Protein AF-A0A357CIK7-F1 (afdb_monomer)

pLDDT: mean 94.92, std 4.58, range [68.38, 98.19]

Secondary structure (DSSP, 8-state):
--HHHHHHHHHHHHHHHHTTTTTT----B---SS-SHHHHHHHHHS-B---HHHHHHHHHHHHHHT-

Sequence (67 aa):
PDREGEAISWHVLQVLDRKKALAGIPVERVVFNAVTKEAVLDAMRHPRTIDGPLVNAYLARRALDYL

Foldseek 3Di:
DALVVLLVVVVVVVVCVVVVVCPVNDDWDFDFPDPDPVRRVVSVVPTHHRDPVSNVVVVVVVVVVVD

Radius of gyration: 13.95 Å; Cα contacts (8 Å, |Δi|>4): 50; chains: 1; bounding box: 26×34×30 Å

Mean predicted aligned error: 3.17 Å

Nearest PDB structures (foldseek):
  1gl9-assembly1_B  TM=8.341E-01  e=7.804E-03  Archaeoglobus fulgidus DSM 4304
  1gl9-assembly2_C  TM=8.362E-01  e=1.027E-02  Archaeoglobus fulgidus DSM 4304
  1gku-assembly1_B  TM=8.413E-01  e=1.351E-02  Archaeoglobus fulgidus DSM 4304
  4cgy-assembly1_A  TM=9.284E-01  e=1.835E-01  Homo sapiens

Structure (mmCIF, N/CA/C/O backbone):
data_AF-A0A357CIK7-F1
#
_entry.id   AF-A0A357CIK7-F1
#
loop_
_atom_site.group_PDB
_atom_site.id
_atom_site.type_symbol
_atom_site.label_atom_id
_atom_site.label_alt_id
_atom_site.label_comp_id
_atom_site.label_asym_id
_atom_site.label_entity_id
_atom_site.label_seq_id
_atom_site.pdbx_PDB_ins_code
_atom_site.Cartn_x
_atom_site.Cartn_y
_atom_site.Cartn_z
_atom_site.occupancy
_atom_site.B_iso_or_equiv
_atom_site.auth_seq_id
_atom_site.auth_comp_id
_atom_site.auth_asym_id
_atom_site.auth_atom_id
_atom_site.pdbx_PDB_model_num
ATOM 1 N N . PRO A 1 1 ? 3.934 -5.705 -8.912 1.00 68.38 1 PRO A N 1
ATOM 2 C CA . PRO A 1 1 ? 3.574 -5.551 -7.478 1.00 68.38 1 PRO A CA 1
ATOM 3 C C . PRO A 1 1 ? 3.885 -6.826 -6.687 1.00 68.38 1 PRO A C 1
ATOM 5 O O . PRO A 1 1 ? 3.427 -7.892 -7.083 1.00 68.38 1 PRO A O 1
ATOM 8 N N . ASP A 1 2 ? 4.659 -6.721 -5.608 1.00 87.06 2 ASP A N 1
ATOM 9 C CA . ASP A 1 2 ? 4.988 -7.859 -4.739 1.00 87.06 2 ASP A CA 1
ATOM 10 C C . ASP A 1 2 ? 3.938 -8.055 -3.624 1.00 87.06 2 ASP A C 1
ATOM 12 O O . ASP A 1 2 ? 3.336 -7.088 -3.144 1.00 87.06 2 ASP A O 1
ATOM 16 N N . ARG A 1 3 ? 3.734 -9.309 -3.199 1.00 92.31 3 ARG A N 1
ATOM 17 C CA . ARG A 1 3 ? 2.819 -9.704 -2.116 1.00 92.31 3 ARG A CA 1
ATOM 18 C C . ARG A 1 3 ? 3.162 -9.011 -0.802 1.00 92.31 3 ARG A C 1
ATOM 20 O O . ARG A 1 3 ? 2.256 -8.602 -0.081 1.00 92.31 3 ARG A O 1
ATOM 27 N N . GLU A 1 4 ? 4.450 -8.870 -0.488 1.00 93.44 4 GLU A N 1
ATOM 28 C CA . GLU A 1 4 ? 4.883 -8.244 0.767 1.00 93.44 4 GLU A CA 1
ATOM 29 C C . GLU A 1 4 ? 4.502 -6.767 0.811 1.00 93.44 4 GLU A C 1
ATOM 31 O O . GLU A 1 4 ? 3.931 -6.295 1.794 1.00 93.44 4 GLU A O 1
ATOM 36 N N . GLY A 1 5 ? 4.718 -6.054 -0.297 1.00 94.94 5 GLY A N 1
ATOM 37 C CA . GLY A 1 5 ? 4.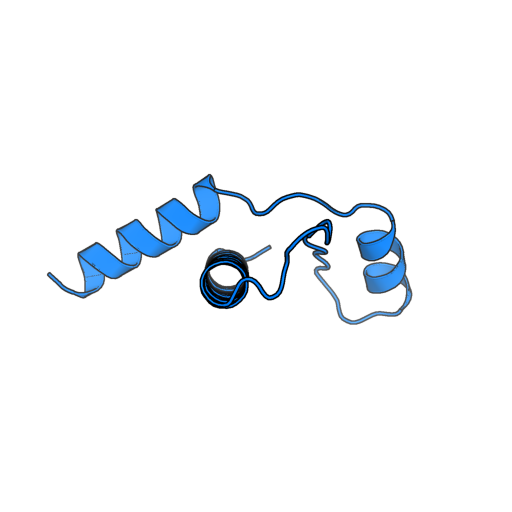295 -4.665 -0.431 1.00 94.94 5 GLY A CA 1
ATOM 38 C C . GLY A 1 5 ? 2.781 -4.492 -0.288 1.00 94.94 5 GLY A C 1
ATOM 39 O O . GLY A 1 5 ? 2.333 -3.475 0.240 1.00 94.94 5 GLY A O 1
ATOM 40 N N . GLU A 1 6 ? 1.981 -5.459 -0.745 1.00 96.25 6 GLU A N 1
ATOM 41 C CA . GLU A 1 6 ? 0.526 -5.432 -0.562 1.00 96.25 6 GLU A CA 1
ATOM 42 C C . GLU A 1 6 ? 0.130 -5.645 0.904 1.00 96.25 6 GLU A C 1
ATOM 44 O O . GLU A 1 6 ? -0.677 -4.889 1.447 1.00 96.25 6 GLU A O 1
ATOM 49 N N . ALA A 1 7 ? 0.751 -6.620 1.569 1.00 96.56 7 ALA A N 1
ATOM 50 C CA . ALA A 1 7 ? 0.506 -6.919 2.973 1.00 96.56 7 ALA A CA 1
ATOM 51 C C . ALA A 1 7 ? 0.876 -5.752 3.900 1.00 96.56 7 ALA A C 1
ATOM 53 O O . ALA A 1 7 ? 0.131 -5.446 4.833 1.00 96.56 7 ALA A O 1
ATOM 54 N N . ILE A 1 8 ? 1.990 -5.065 3.625 1.00 96.62 8 ILE A N 1
ATOM 55 C CA . ILE A 1 8 ? 2.406 -3.875 4.379 1.00 96.62 8 ILE A CA 1
ATOM 56 C C . ILE A 1 8 ? 1.359 -2.768 4.239 1.00 96.62 8 ILE A C 1
ATOM 58 O O . ILE A 1 8 ? 0.913 -2.210 5.241 1.00 96.62 8 ILE A O 1
ATOM 62 N N . SER A 1 9 ? 0.923 -2.463 3.016 1.00 96.88 9 SER A N 1
ATOM 63 C CA . SER A 1 9 ? -0.079 -1.416 2.794 1.00 96.88 9 SER A CA 1
ATOM 64 C C . SER A 1 9 ? -1.432 -1.757 3.411 1.00 96.88 9 SER A C 1
ATOM 66 O O . SER A 1 9 ? -2.055 -0.884 4.013 1.00 96.88 9 SER A O 1
ATOM 68 N N . TRP A 1 10 ? -1.853 -3.021 3.343 1.00 97.00 10 TRP A N 1
ATOM 69 C CA . TRP A 1 10 ? -3.041 -3.494 4.052 1.00 97.00 10 TRP A CA 1
ATOM 70 C C . TRP A 1 10 ? -2.914 -3.295 5.563 1.00 97.00 10 TRP A C 1
ATOM 72 O O . TRP A 1 10 ? -3.831 -2.771 6.194 1.00 97.00 10 TRP A O 1
ATOM 82 N N . HIS A 1 11 ? -1.767 -3.644 6.147 1.00 97.25 11 HIS A N 1
ATOM 83 C CA . HIS A 1 11 ? -1.546 -3.482 7.579 1.00 97.25 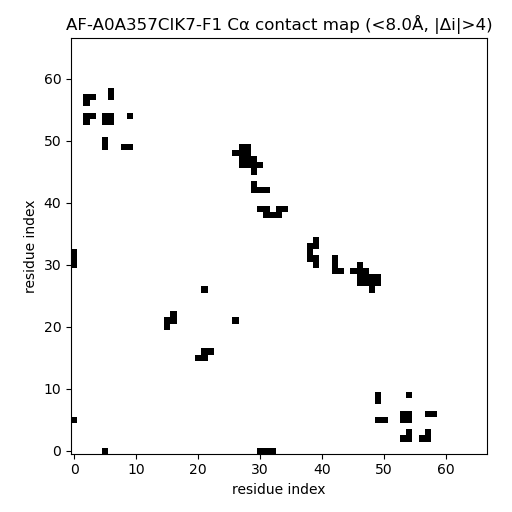11 HIS A CA 1
ATOM 84 C C . HIS A 1 11 ? -1.576 -2.009 8.010 1.00 97.25 11 HIS A C 1
ATOM 86 O O . HIS A 1 11 ? -2.221 -1.674 9.004 1.00 97.25 11 HIS A O 1
ATOM 92 N N . VAL A 1 12 ? -0.942 -1.114 7.245 1.00 97.50 12 VAL A N 1
ATOM 93 C CA . VAL A 1 12 ? -0.991 0.337 7.495 1.00 97.50 12 VAL A CA 1
ATOM 94 C C . VAL A 1 12 ? -2.431 0.847 7.448 1.00 97.50 12 VAL A C 1
ATOM 96 O O . VAL A 1 12 ? -2.853 1.539 8.375 1.00 97.50 12 VAL A O 1
ATOM 99 N N . LEU A 1 13 ? -3.203 0.459 6.426 1.00 96.56 13 LEU A N 1
ATOM 100 C CA . LEU A 1 13 ? -4.617 0.819 6.315 1.00 96.56 13 LEU A CA 1
ATOM 101 C C . LEU A 1 13 ? -5.405 0.360 7.552 1.00 96.56 13 LEU A C 1
ATOM 103 O O . LEU A 1 13 ? -6.111 1.161 8.156 1.00 96.56 13 LEU A O 1
ATOM 107 N N . GLN A 1 14 ? -5.230 -0.894 7.979 1.00 96.62 14 GLN A N 1
ATOM 108 C CA . GLN A 1 14 ? -5.884 -1.439 9.175 1.00 96.62 14 GLN A CA 1
ATOM 109 C C . GLN A 1 14 ? -5.525 -0.665 10.451 1.00 96.62 14 GLN A C 1
ATOM 111 O O . GLN A 1 14 ? -6.389 -0.408 11.289 1.00 96.62 14 GLN A O 1
ATOM 116 N N . VAL A 1 15 ? -4.257 -0.280 10.623 1.00 97.75 15 VAL A N 1
ATOM 117 C CA . VAL A 1 15 ? -3.813 0.500 11.790 1.00 97.75 15 VAL A CA 1
ATOM 118 C C . VAL A 1 15 ? -4.437 1.897 11.794 1.00 97.75 15 VAL A C 1
ATOM 120 O O . VAL A 1 15 ? -4.853 2.374 12.852 1.00 97.75 15 VAL A O 1
ATOM 123 N N . LEU A 1 16 ? -4.512 2.555 10.637 1.00 97.12 16 LEU A N 1
ATOM 124 C CA . LEU A 1 16 ? -5.094 3.891 10.509 1.00 97.12 16 LEU A CA 1
ATOM 125 C C . LEU A 1 16 ? -6.619 3.880 10.693 1.00 97.12 16 LEU A C 1
ATOM 127 O O . LEU A 1 16 ? -7.153 4.754 11.379 1.00 97.12 16 LEU A O 1
ATOM 131 N N . ASP A 1 17 ? -7.302 2.866 10.162 1.00 95.06 17 ASP A N 1
ATOM 132 C CA . ASP A 1 17 ? -8.745 2.678 10.325 1.00 95.06 17 ASP A CA 1
ATOM 133 C C . ASP A 1 17 ? -9.125 2.443 11.796 1.00 95.06 17 ASP A C 1
ATOM 135 O O . ASP A 1 17 ? -9.986 3.129 12.347 1.00 95.06 17 ASP A O 1
ATOM 139 N N . ARG A 1 18 ? -8.371 1.591 12.508 1.00 96.38 18 ARG A N 1
ATOM 140 C CA . ARG A 1 18 ? -8.537 1.379 13.962 1.00 96.38 18 ARG A CA 1
ATOM 141 C C . ARG A 1 18 ? -8.370 2.659 14.778 1.00 96.38 18 ARG A C 1
ATOM 143 O O . ARG A 1 18 ? -9.026 2.825 15.804 1.00 96.38 18 ARG A O 1
ATOM 150 N N . LYS A 1 19 ? -7.499 3.567 14.332 1.00 97.12 19 LYS A N 1
ATOM 151 C CA . LYS A 1 19 ? -7.295 4.887 14.949 1.00 97.12 19 LYS A CA 1
ATOM 152 C C . LYS A 1 19 ? -8.350 5.917 14.532 1.00 97.12 19 LYS A C 1
ATOM 154 O O . LYS A 1 19 ? -8.268 7.057 14.978 1.00 97.12 19 LYS A O 1
ATOM 159 N N . LYS A 1 20 ? -9.312 5.544 13.678 1.00 95.31 20 LYS A N 1
ATOM 160 C CA . LYS A 1 20 ? -10.287 6.441 13.035 1.00 95.31 20 LYS A CA 1
ATOM 161 C C . LYS A 1 20 ? -9.626 7.606 12.288 1.00 95.31 20 LYS A C 1
ATOM 163 O O . LYS A 1 20 ? -10.250 8.640 12.071 1.00 95.31 20 LYS A O 1
ATOM 168 N N . ALA A 1 21 ? -8.370 7.436 11.873 1.00 96.56 21 ALA A N 1
ATOM 169 C CA . ALA A 1 21 ? -7.585 8.476 11.211 1.00 96.56 21 ALA A CA 1
ATOM 170 C C . ALA A 1 21 ? -7.993 8.690 9.742 1.00 96.56 21 ALA A C 1
ATOM 172 O O . ALA A 1 21 ? -7.523 9.627 9.108 1.00 96.56 21 ALA A O 1
ATOM 173 N N . LEU A 1 22 ? -8.851 7.817 9.204 1.00 94.88 22 LEU A N 1
ATOM 174 C CA . LEU A 1 22 ? -9.291 7.807 7.807 1.00 94.88 22 LEU A CA 1
ATOM 175 C C . LEU A 1 22 ? -10.759 8.221 7.631 1.00 94.88 22 LEU A C 1
ATOM 177 O O . LEU A 1 22 ? -11.308 8.079 6.542 1.00 94.88 22 LEU A O 1
ATOM 181 N N . ALA A 1 23 ? -11.424 8.701 8.685 1.00 93.19 23 ALA A N 1
ATOM 182 C CA . ALA A 1 23 ? -12.840 9.050 8.621 1.00 93.19 23 ALA A CA 1
ATOM 183 C C . ALA A 1 23 ? -13.100 10.118 7.540 1.00 93.19 23 ALA A C 1
ATOM 185 O O . ALA A 1 23 ? -12.620 11.244 7.640 1.00 93.19 23 ALA A O 1
ATOM 186 N N . GLY A 1 24 ? -13.860 9.746 6.504 1.00 92.81 24 GLY A N 1
ATOM 187 C CA . GLY A 1 24 ? -14.173 10.619 5.367 1.00 92.81 24 GLY A CA 1
ATOM 188 C C . GLY A 1 24 ? -13.043 10.787 4.344 1.00 92.81 24 GLY A C 1
ATOM 189 O O . GLY A 1 24 ? -13.187 11.592 3.428 1.00 92.81 24 GLY A O 1
ATOM 190 N N . ILE A 1 25 ? -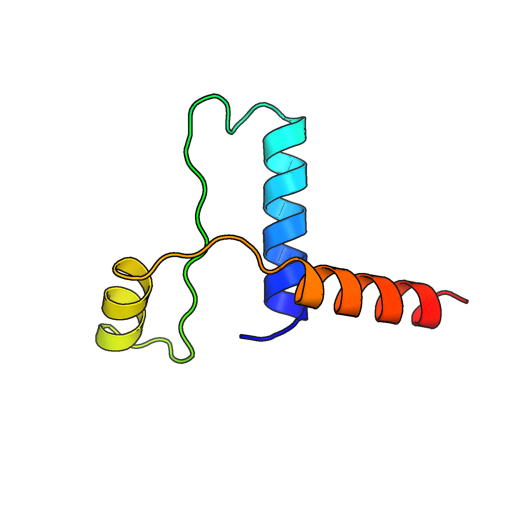11.939 10.044 4.472 1.00 95.50 25 ILE A N 1
ATOM 191 C CA . ILE A 1 25 ? -10.793 10.123 3.561 1.00 95.50 25 ILE A CA 1
ATOM 192 C C . ILE A 1 25 ? -10.821 8.914 2.615 1.00 95.50 25 ILE A C 1
ATOM 194 O O . ILE A 1 25 ? -10.697 7.780 3.086 1.00 95.50 25 ILE A O 1
ATOM 198 N N . PRO A 1 26 ? -10.961 9.111 1.289 1.00 93.81 26 PRO A N 1
ATOM 199 C CA . PRO A 1 26 ? -10.805 8.023 0.334 1.00 93.81 26 PRO A CA 1
ATOM 200 C C . PRO A 1 26 ? -9.347 7.553 0.328 1.00 93.81 26 PRO A C 1
ATOM 202 O O . PRO A 1 26 ? -8.421 8.361 0.259 1.00 93.81 26 PRO A O 1
ATOM 205 N N . VAL A 1 27 ? -9.144 6.239 0.413 1.00 95.62 27 VAL A N 1
ATOM 206 C CA . VAL A 1 27 ? -7.810 5.632 0.397 1.00 95.62 27 VAL A CA 1
ATOM 207 C C . VAL A 1 27 ? -7.665 4.766 -0.835 1.00 95.62 27 VAL A C 1
ATOM 209 O O . VAL A 1 27 ? -8.439 3.834 -1.051 1.00 95.62 27 VAL A O 1
ATOM 212 N N . GLU A 1 28 ? -6.616 5.038 -1.598 1.00 95.94 28 GLU A N 1
ATOM 213 C CA . GLU A 1 28 ? -6.253 4.264 -2.771 1.00 95.94 28 GLU A CA 1
ATOM 214 C C . GLU A 1 28 ? -4.773 3.885 -2.732 1.00 95.94 28 GLU A C 1
ATOM 216 O O . GLU A 1 28 ? -3.955 4.470 -2.017 1.00 95.94 28 GLU A O 1
ATOM 221 N N . ARG A 1 29 ? -4.428 2.866 -3.509 1.00 95.88 29 ARG A N 1
ATOM 222 C CA . ARG A 1 29 ? -3.090 2.317 -3.629 1.00 95.88 29 ARG A CA 1
ATOM 223 C C . ARG A 1 29 ? -2.529 2.599 -5.010 1.00 95.88 29 ARG A C 1
ATOM 225 O O . ARG A 1 29 ? -3.081 2.195 -6.030 1.00 95.88 29 ARG A O 1
ATOM 232 N N . VAL A 1 30 ? -1.354 3.206 -5.000 1.00 95.62 30 VAL A N 1
ATOM 233 C CA . VAL A 1 30 ? -0.537 3.455 -6.181 1.00 95.62 30 VAL A CA 1
ATOM 234 C C . VAL A 1 30 ? 0.559 2.399 -6.254 1.00 95.62 30 VAL A C 1
ATOM 236 O O . VAL A 1 30 ? 1.164 2.054 -5.236 1.00 95.62 30 VAL A O 1
ATOM 239 N N . VAL A 1 31 ? 0.815 1.873 -7.453 1.00 94.38 31 VAL A N 1
ATOM 240 C CA . VAL A 1 31 ? 1.883 0.896 -7.679 1.00 94.38 31 VAL A CA 1
ATOM 241 C C . VAL A 1 31 ? 2.690 1.260 -8.912 1.00 94.38 31 VAL A C 1
ATOM 243 O O . VAL A 1 31 ? 2.140 1.434 -9.992 1.00 94.38 31 VAL A O 1
ATOM 246 N N . PHE A 1 32 ? 4.007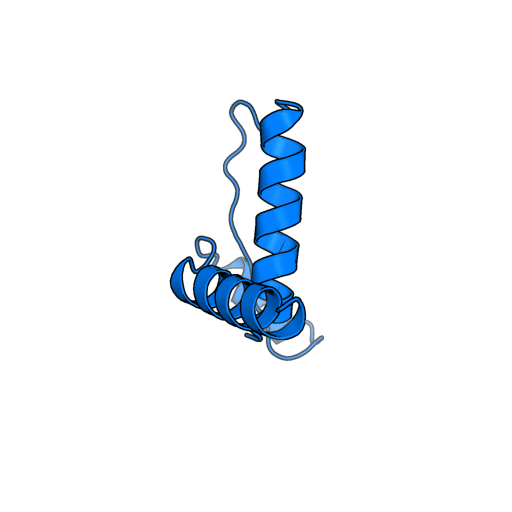 1.290 -8.757 1.00 95.19 32 PHE A N 1
ATOM 247 C CA . PHE A 1 32 ? 4.970 1.471 -9.835 1.00 95.19 32 PHE A CA 1
ATOM 248 C C . PHE A 1 32 ? 6.073 0.417 -9.704 1.00 95.19 32 PHE A C 1
ATOM 250 O O . PHE A 1 32 ? 6.385 -0.034 -8.603 1.00 95.19 32 PHE A O 1
ATOM 257 N N . ASN A 1 33 ? 6.661 0.011 -10.830 1.00 91.88 33 ASN A N 1
ATOM 258 C CA . ASN A 1 33 ? 7.740 -0.987 -10.855 1.00 91.88 33 ASN A CA 1
ATOM 259 C C . ASN A 1 33 ? 9.141 -0.352 -10.950 1.00 91.88 33 ASN A C 1
ATOM 261 O O . ASN A 1 33 ? 10.136 -1.068 -10.948 1.00 91.88 33 ASN A O 1
ATOM 265 N N . ALA A 1 34 ? 9.227 0.978 -11.048 1.00 95.56 34 ALA A N 1
ATOM 266 C CA . ALA A 1 34 ? 10.483 1.714 -11.128 1.00 95.56 34 ALA A CA 1
ATOM 267 C C . ALA A 1 34 ? 10.350 3.085 -10.457 1.00 95.56 34 ALA A C 1
ATOM 269 O O . ALA A 1 34 ? 9.301 3.722 -10.540 1.00 95.56 34 ALA A O 1
ATOM 270 N N . VAL A 1 35 ? 11.426 3.557 -9.824 1.00 95.12 35 VAL A N 1
ATOM 271 C CA . VAL A 1 35 ? 11.482 4.877 -9.173 1.00 95.12 35 VAL A CA 1
ATOM 272 C C . VAL A 1 35 ? 11.915 5.933 -10.196 1.00 95.12 35 VAL A C 1
ATOM 274 O O . VAL A 1 35 ? 12.960 6.564 -10.069 1.00 95.12 35 VAL A O 1
ATOM 277 N N . THR A 1 36 ? 11.127 6.082 -11.261 1.00 98.19 36 THR A N 1
ATOM 278 C CA . THR A 1 36 ? 11.302 7.136 -12.272 1.00 98.19 36 THR A CA 1
ATOM 279 C C . THR A 1 36 ? 10.129 8.103 -12.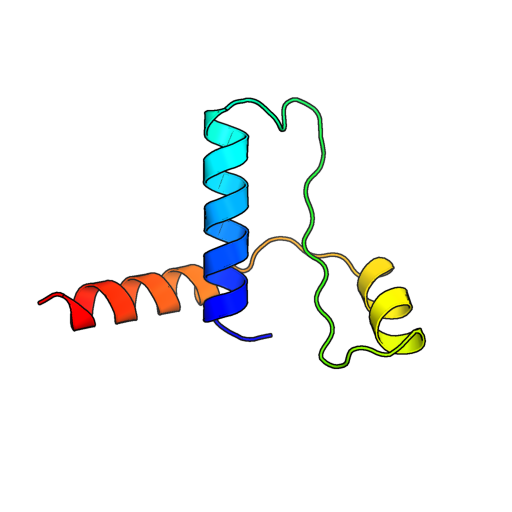225 1.00 98.19 36 THR A C 1
ATOM 281 O O . THR A 1 36 ? 9.028 7.750 -11.794 1.00 98.19 36 THR A O 1
ATOM 284 N N . LYS A 1 37 ? 10.351 9.342 -12.677 1.00 98.00 37 LYS A N 1
ATOM 285 C CA . LYS A 1 37 ? 9.313 10.379 -12.686 1.00 98.00 37 LYS A CA 1
ATOM 286 C C . LYS A 1 37 ? 8.087 9.920 -13.475 1.00 98.00 37 LYS A C 1
ATOM 288 O O . LYS A 1 37 ? 6.960 10.087 -13.022 1.00 98.00 37 LYS A O 1
ATOM 293 N N . GLU A 1 38 ? 8.313 9.313 -14.630 1.00 98.00 38 GLU A N 1
ATOM 294 C CA . GLU A 1 38 ? 7.276 8.859 -15.550 1.00 98.00 38 GLU A 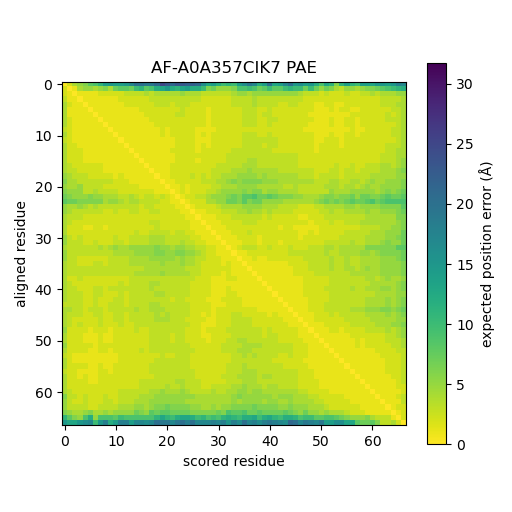CA 1
ATOM 295 C C . GLU A 1 38 ? 6.440 7.740 -14.922 1.00 98.00 38 GLU A C 1
ATOM 297 O O . GLU A 1 38 ? 5.213 7.813 -14.950 1.00 98.00 38 GLU A O 1
ATOM 302 N N . ALA A 1 39 ? 7.090 6.752 -14.293 1.00 96.75 39 ALA A N 1
ATOM 303 C CA . ALA A 1 39 ? 6.410 5.627 -13.656 1.00 96.75 39 ALA A CA 1
ATOM 304 C C . ALA A 1 39 ? 5.567 6.068 -12.451 1.00 96.75 39 ALA A C 1
ATOM 306 O O . ALA A 1 39 ? 4.444 5.598 -12.282 1.00 96.75 39 ALA A O 1
ATOM 307 N N . VAL A 1 40 ? 6.076 6.998 -11.635 1.00 96.81 40 VAL A N 1
ATOM 308 C CA . VAL A 1 40 ? 5.326 7.538 -10.491 1.00 96.81 40 VAL A CA 1
ATOM 309 C C . VAL A 1 40 ? 4.123 8.352 -10.965 1.00 96.81 40 VAL A C 1
ATOM 311 O O . VAL A 1 40 ? 3.020 8.155 -10.460 1.00 96.81 40 VAL A O 1
ATOM 314 N N . LEU A 1 41 ? 4.303 9.238 -11.949 1.00 97.75 41 LEU A N 1
ATOM 315 C CA . LEU A 1 41 ? 3.204 10.051 -12.480 1.00 97.75 41 LEU A CA 1
ATOM 316 C C . LEU A 1 41 ? 2.123 9.200 -13.148 1.00 97.75 41 LEU A C 1
ATOM 318 O O . LEU A 1 41 ? 0.943 9.518 -13.023 1.00 97.75 41 LEU A O 1
ATOM 322 N N . ASP A 1 42 ? 2.505 8.135 -13.849 1.00 97.12 42 ASP A N 1
ATOM 323 C CA . ASP A 1 42 ? 1.540 7.219 -14.449 1.00 97.12 42 ASP A CA 1
ATOM 324 C C . ASP A 1 42 ? 0.759 6.418 -13.410 1.00 97.12 42 ASP A C 1
ATOM 326 O O . ASP A 1 42 ? -0.467 6.335 -13.484 1.00 97.12 42 ASP A O 1
ATOM 330 N N . ALA A 1 43 ? 1.446 5.920 -12.384 1.00 96.31 43 ALA A N 1
ATOM 331 C CA . ALA A 1 43 ? 0.811 5.190 -11.301 1.00 96.31 43 ALA A CA 1
ATOM 332 C C . ALA A 1 43 ? -0.180 6.069 -10.512 1.00 96.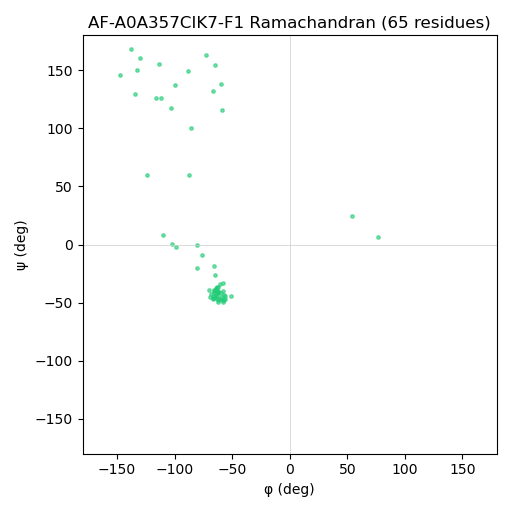31 43 ALA A C 1
ATOM 334 O O . ALA A 1 43 ? -1.240 5.592 -10.115 1.00 96.31 43 ALA A O 1
ATOM 335 N N . MET A 1 44 ? 0.124 7.360 -10.325 1.00 96.62 44 MET A N 1
ATOM 336 C CA . MET A 1 44 ? -0.785 8.317 -9.676 1.00 96.62 44 MET A CA 1
ATOM 337 C C . MET A 1 44 ? -2.073 8.566 -10.475 1.00 96.62 44 MET A C 1
ATOM 339 O O . MET A 1 44 ? -3.087 8.926 -9.884 1.00 96.62 44 MET A O 1
ATOM 343 N N . ARG A 1 45 ? -2.055 8.384 -11.804 1.00 97.38 45 ARG A N 1
ATOM 344 C CA . ARG A 1 45 ? -3.254 8.502 -12.656 1.00 97.38 45 ARG A CA 1
ATOM 345 C C . ARG A 1 45 ? -4.133 7.255 -12.636 1.00 97.38 45 ARG A C 1
ATOM 347 O O . ARG A 1 45 ? -5.307 7.349 -12.980 1.00 97.38 45 ARG A O 1
ATOM 354 N N . HIS A 1 46 ? -3.576 6.113 -12.244 1.00 96.25 46 HIS A N 1
ATOM 355 C CA . HIS A 1 46 ? -4.264 4.824 -12.222 1.00 96.25 46 HIS A CA 1
ATOM 356 C C . HIS A 1 46 ? -4.210 4.197 -10.821 1.00 96.25 46 HIS A C 1
ATOM 358 O O . HIS A 1 46 ? -3.646 3.109 -10.647 1.00 96.25 46 HIS A O 1
ATOM 364 N N . PRO A 1 47 ? -4.757 4.878 -9.797 1.00 96.62 47 PRO A N 1
ATOM 365 C CA . PRO A 1 47 ? -4.852 4.294 -8.474 1.00 96.62 47 PRO A CA 1
ATOM 366 C C . PRO A 1 47 ? -5.793 3.082 -8.497 1.00 96.62 47 PRO A C 1
ATOM 368 O O . PRO A 1 47 ? -6.683 2.956 -9.340 1.00 96.62 47 PRO A O 1
ATOM 371 N N . ARG A 1 48 ? -5.585 2.161 -7.559 1.00 95.12 48 ARG A N 1
ATOM 372 C CA . ARG A 1 48 ? -6.453 0.996 -7.368 1.00 95.12 48 ARG A CA 1
ATOM 373 C C . ARG A 1 48 ? -6.703 0.735 -5.896 1.00 95.12 48 ARG A C 1
ATOM 375 O O . ARG A 1 48 ? -5.998 1.242 -5.031 1.00 95.12 48 ARG A O 1
ATOM 382 N N . THR A 1 49 ? -7.655 -0.130 -5.587 1.00 95.75 49 THR A N 1
ATOM 383 C CA . THR A 1 49 ? -7.796 -0.659 -4.228 1.00 95.75 49 THR A CA 1
ATOM 384 C C . THR A 1 49 ? -6.681 -1.649 -3.899 1.00 95.75 49 THR A C 1
ATOM 386 O O . THR A 1 49 ? -5.999 -2.180 -4.783 1.00 95.75 49 THR A O 1
ATOM 389 N N . ILE A 1 50 ? -6.509 -1.923 -2.607 1.00 95.69 50 ILE A N 1
ATOM 390 C CA . ILE A 1 50 ? -5.658 -3.019 -2.140 1.00 95.69 50 ILE A CA 1
ATOM 391 C C . ILE A 1 50 ? -6.177 -4.351 -2.702 1.00 95.69 50 ILE A C 1
ATOM 393 O O . ILE A 1 50 ? -7.380 -4.603 -2.742 1.00 95.69 50 ILE A O 1
ATOM 397 N N . ASP A 1 51 ? -5.250 -5.194 -3.136 1.00 96.31 51 ASP A N 1
ATOM 398 C CA . ASP A 1 51 ? -5.487 -6.511 -3.712 1.00 96.31 51 ASP A CA 1
ATOM 399 C C . ASP A 1 51 ? -5.599 -7.552 -2.587 1.00 96.31 51 ASP A C 1
ATOM 401 O O . ASP A 1 51 ? -4.607 -7.992 -1.997 1.00 96.31 51 ASP A O 1
ATOM 405 N N . GLY A 1 52 ? -6.840 -7.918 -2.259 1.00 96.19 52 GLY A N 1
ATOM 406 C CA . GLY A 1 52 ? -7.153 -8.909 -1.227 1.00 96.19 52 GLY A CA 1
ATOM 407 C C . GLY A 1 52 ? -6.491 -10.277 -1.454 1.00 96.19 52 GLY A C 1
ATOM 408 O O . GLY A 1 52 ? -5.897 -10.806 -0.512 1.00 96.19 52 GLY A O 1
ATOM 409 N N . PRO A 1 53 ? -6.542 -10.863 -2.667 1.00 96.75 53 PRO A N 1
ATOM 410 C CA . PRO A 1 53 ? -5.820 -12.095 -2.985 1.00 96.75 53 PRO A CA 1
ATOM 411 C C . PRO A 1 53 ? -4.325 -12.076 -2.629 1.00 96.75 53 PRO A C 1
ATOM 413 O O . PRO A 1 53 ? -3.837 -13.034 -2.023 1.00 96.75 53 PRO A O 1
ATOM 416 N N . LEU A 1 54 ? -3.596 -10.995 -2.931 1.00 96.12 54 LEU A N 1
ATOM 417 C CA . LEU A 1 54 ? -2.173 -10.881 -2.574 1.00 96.12 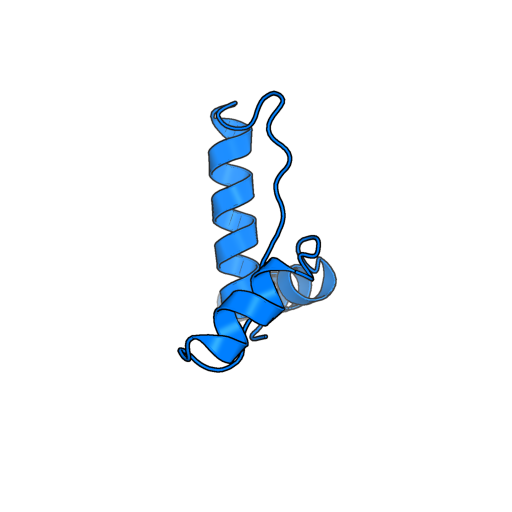54 LEU A CA 1
ATOM 418 C C . LEU A 1 54 ? -1.951 -10.820 -1.053 1.00 96.12 54 LEU A C 1
ATOM 420 O O . LEU A 1 54 ? -1.023 -11.457 -0.544 1.00 96.12 54 LEU A O 1
ATOM 424 N N . VAL A 1 55 ? -2.818 -10.112 -0.321 1.00 97.06 55 VAL A N 1
ATOM 425 C CA . VAL A 1 55 ? -2.794 -10.071 1.154 1.00 97.06 55 VAL A CA 1
ATOM 426 C C . VAL A 1 55 ? -3.037 -11.463 1.737 1.00 97.06 55 VAL A C 1
ATOM 428 O O . VAL A 1 55 ? -2.276 -11.919 2.591 1.00 97.06 55 VAL A O 1
ATOM 431 N N . ASN A 1 56 ? -4.051 -12.174 1.244 1.00 96.50 56 ASN A N 1
ATOM 432 C CA . ASN A 1 56 ? -4.381 -13.523 1.703 1.00 96.50 56 ASN A CA 1
ATOM 433 C C . ASN A 1 56 ? -3.236 -14.505 1.441 1.00 96.50 56 ASN A C 1
ATOM 435 O O . ASN A 1 56 ? -2.891 -15.298 2.314 1.00 96.50 56 ASN A O 1
ATOM 439 N N . ALA A 1 57 ? -2.594 -14.417 0.273 1.00 96.38 57 ALA A N 1
ATOM 440 C CA . ALA A 1 57 ? -1.434 -15.239 -0.051 1.00 96.38 57 ALA A CA 1
ATOM 441 C C . ALA A 1 57 ? -0.244 -14.976 0.892 1.00 96.38 57 ALA A C 1
ATOM 443 O O . ALA A 1 57 ? 0.485 -15.909 1.236 1.00 96.38 57 ALA A O 1
ATOM 444 N N . TYR A 1 58 ? -0.038 -13.726 1.321 1.00 95.62 58 TYR A N 1
ATOM 445 C CA . TYR A 1 58 ? 0.959 -13.393 2.340 1.00 95.62 58 TYR A CA 1
ATOM 446 C C . TYR A 1 58 ? 0.590 -13.979 3.711 1.00 95.62 58 TYR A C 1
ATOM 448 O O . TYR A 1 58 ? 1.433 -14.611 4.346 1.00 95.62 58 TYR A O 1
ATOM 456 N N . LEU A 1 59 ? -0.662 -13.816 4.155 1.00 95.19 59 LEU A N 1
ATOM 457 C CA . LEU A 1 59 ? -1.133 -14.330 5.447 1.00 95.19 59 LEU A CA 1
ATOM 458 C C . LEU A 1 59 ? -1.057 -15.858 5.524 1.00 95.19 59 LEU A C 1
ATOM 460 O O . LEU A 1 59 ? -0.622 -16.384 6.543 1.00 95.19 59 LEU A O 1
ATOM 464 N N . ALA A 1 60 ? -1.421 -16.558 4.448 1.00 95.69 60 ALA A N 1
ATOM 465 C CA . ALA A 1 60 ? -1.329 -18.012 4.363 1.00 95.69 60 ALA A CA 1
ATOM 466 C C . ALA A 1 60 ? 0.122 -18.502 4.475 1.00 95.69 60 ALA A C 1
ATOM 468 O O . ALA A 1 60 ? 0.400 -19.398 5.269 1.00 95.69 60 ALA A O 1
ATOM 469 N N . ARG A 1 61 ? 1.058 -17.875 3.740 1.00 95.62 61 ARG A N 1
ATOM 470 C CA . ARG A 1 61 ? 2.494 -18.173 3.872 1.00 95.62 61 ARG A CA 1
ATOM 471 C C . ARG A 1 61 ? 2.956 -17.950 5.307 1.00 95.62 61 ARG A C 1
ATOM 473 O O . ARG A 1 61 ? 3.575 -18.823 5.891 1.00 95.62 61 ARG A O 1
ATOM 480 N N . ARG A 1 62 ? 2.618 -16.791 5.873 1.00 93.69 62 ARG A N 1
ATOM 481 C CA . ARG A 1 62 ? 3.012 -16.436 7.233 1.00 93.69 62 ARG A CA 1
ATOM 482 C C . ARG A 1 62 ? 2.486 -17.458 8.238 1.00 93.69 62 ARG A C 1
ATOM 484 O O . ARG A 1 62 ? 3.258 -17.915 9.059 1.00 93.69 62 ARG A O 1
ATOM 491 N N . ALA A 1 63 ? 1.210 -17.835 8.163 1.00 94.88 63 ALA A N 1
ATOM 492 C CA . ALA A 1 63 ? 0.637 -18.849 9.042 1.00 94.88 63 ALA A CA 1
ATOM 493 C C . ALA A 1 63 ? 1.408 -20.174 8.959 1.00 94.88 63 ALA A C 1
ATOM 495 O O . ALA A 1 63 ? 1.734 -20.725 10.000 1.00 94.88 63 ALA A O 1
ATOM 496 N N . LEU A 1 64 ? 1.750 -20.631 7.747 1.00 95.94 64 LEU A N 1
ATOM 497 C CA . LEU A 1 64 ? 2.557 -21.835 7.544 1.00 95.94 64 LEU A CA 1
ATOM 498 C C . LEU A 1 64 ? 3.962 -21.716 8.152 1.00 95.94 64 LEU A C 1
ATOM 500 O O . LEU A 1 64 ? 4.423 -22.667 8.766 1.00 95.94 64 LEU A O 1
ATOM 504 N N . ASP A 1 65 ? 4.612 -20.558 8.021 1.00 94.19 65 ASP A N 1
ATOM 505 C CA . ASP A 1 65 ? 5.954 -20.316 8.570 1.00 94.19 65 ASP A CA 1
ATOM 506 C C . ASP A 1 65 ? 5.989 -20.340 10.120 1.00 94.19 65 ASP A C 1
ATOM 508 O O . ASP A 1 65 ? 7.064 -20.460 10.704 1.00 94.19 65 ASP A O 1
ATOM 512 N N . TYR A 1 66 ? 4.840 -20.188 10.795 1.00 88.81 66 TYR A N 1
ATOM 513 C CA . TYR A 1 66 ? 4.715 -20.187 12.264 1.00 88.81 66 TYR A CA 1
ATOM 514 C C . TYR A 1 66 ? 4.170 -21.501 12.857 1.00 88.81 66 TYR A C 1
ATOM 516 O O . TYR A 1 66 ? 3.991 -21.565 14.077 1.00 88.81 66 TYR A O 1
ATOM 524 N N . LEU A 1 67 ? 3.871 -22.508 12.028 1.00 74.25 67 LEU A N 1
ATOM 525 C CA . LEU A 1 67 ? 3.456 -23.851 12.461 1.00 74.25 67 LEU A CA 1
ATOM 526 C C . LEU A 1 67 ? 4.672 -24.754 12.692 1.00 74.25 67 LEU A C 1
ATOM 528 O O . LEU A 1 67 ? 4.601 -25.559 13.647 1.00 74.25 67 LEU A O 1
#

Solvent-accessible surface area (backbone atoms only — not comparable to full-a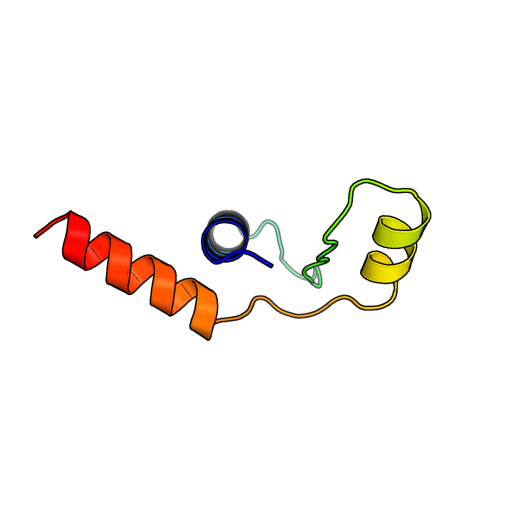tom values): 4072 Å² total; per-residue (Å²): 138,58,42,66,65,44,37,52,53,52,50,53,52,54,56,37,52,76,68,57,73,45,77,94,53,91,81,71,40,67,66,62,97,53,102,43,74,67,42,47,58,52,16,68,75,57,57,38,73,82,60,61,69,41,31,50,55,43,51,53,51,50,56,60,78,74,109